Protein AF-A0A0L6J033-F1 (afdb_monomer_lite)

pLDDT: mean 84.68, std 16.11, range [38.47, 97.69]

Sequence (129 aa):
MTHVRIPDFSQPVPVRFAPAAPSSLGAVFARHVAARSAARISSTPARMIDAETAFQAVIDRASQVAAARAPTTLADLGSLAVAVALMNECCLDEEADDVHAGLAALIRGILAVTGVDLPAGFEGLSDRG

Foldseek 3Di:
DDDDDDDDPPDDDPPPDDPDDLDDLLRLVVQLLVLVVVCVVPVDPVSVVSNVVSLVSNLVNLVVLCPPPDDPDLVSLLSNLLSLQSNCFVNQACPHDPVSVVNLVVSVVSCVVSVDDHHPSGHDSDVHD

Structure (mmCIF, N/CA/C/O backbone):
data_AF-A0A0L6J033-F1
#
_entry.id   AF-A0A0L6J033-F1
#
loop_
_atom_site.group_PDB
_atom_site.id
_atom_site.type_symbol
_atom_site.label_atom_id
_atom_site.label_alt_id
_atom_site.label_comp_id
_atom_site.label_asym_id
_atom_site.label_entity_id
_atom_site.label_seq_id
_atom_site.pdbx_PDB_ins_code
_atom_site.Cartn_x
_atom_site.Cartn_y
_atom_site.Cartn_z
_atom_site.occupancy
_atom_site.B_iso_or_equiv
_atom_site.auth_seq_id
_atom_site.auth_comp_id
_atom_site.auth_asym_id
_atom_site.auth_atom_id
_atom_site.pdbx_PDB_model_num
ATOM 1 N N . MET A 1 1 ? -47.652 24.732 -46.689 1.00 43.78 1 MET A N 1
ATOM 2 C CA . MET A 1 1 ? -46.795 23.579 -47.041 1.00 43.78 1 MET A CA 1
ATOM 3 C C . MET A 1 1 ? -45.512 23.707 -46.243 1.00 43.78 1 MET A C 1
ATOM 5 O O . MET A 1 1 ? -44.747 24.626 -46.497 1.00 43.78 1 MET A O 1
ATOM 9 N N . THR A 1 2 ? -45.333 22.873 -45.222 1.00 52.44 2 THR A N 1
ATOM 10 C CA . THR A 1 2 ? -44.221 22.980 -44.266 1.00 52.44 2 THR A CA 1
ATOM 11 C C . THR A 1 2 ? -43.263 21.827 -44.539 1.00 52.44 2 THR A C 1
ATOM 13 O O . THR A 1 2 ? -43.623 20.671 -44.333 1.00 52.44 2 THR A O 1
ATOM 16 N N . HIS A 1 3 ? -42.078 22.119 -45.074 1.00 54.28 3 HIS A N 1
ATOM 17 C CA . HIS A 1 3 ? -41.074 21.097 -45.370 1.00 54.28 3 HIS A CA 1
ATOM 18 C C . HIS A 1 3 ? -40.343 20.685 -44.085 1.00 54.28 3 HIS A C 1
ATOM 20 O O . HIS A 1 3 ? -39.737 21.518 -43.413 1.00 54.28 3 HIS A O 1
ATOM 26 N N . VAL A 1 4 ? -40.400 19.394 -43.753 1.00 61.44 4 VAL A N 1
ATOM 27 C CA . VAL A 1 4 ? -39.640 18.777 -42.657 1.00 61.44 4 VAL A CA 1
ATOM 28 C C . VAL A 1 4 ? -38.185 18.617 -43.109 1.00 61.44 4 VAL A C 1
ATOM 30 O O . VAL A 1 4 ? -37.922 17.967 -44.119 1.00 61.44 4 VAL A O 1
ATOM 33 N N . ARG A 1 5 ? -37.233 19.220 -42.385 1.00 65.94 5 ARG A N 1
ATOM 34 C CA . ARG A 1 5 ? -35.795 18.990 -42.608 1.00 65.94 5 ARG A CA 1
ATOM 35 C C . ARG A 1 5 ? -35.402 17.641 -42.011 1.00 65.94 5 ARG A C 1
ATOM 37 O O . ARG A 1 5 ? -35.561 17.433 -40.812 1.00 65.94 5 ARG A O 1
ATOM 44 N N . ILE A 1 6 ? -34.874 16.754 -42.848 1.00 65.88 6 ILE A N 1
ATOM 45 C CA . ILE A 1 6 ? -34.261 15.494 -42.421 1.00 65.88 6 ILE A CA 1
ATOM 46 C C . ILE A 1 6 ? -32.862 15.827 -41.873 1.00 65.88 6 ILE A C 1
ATOM 48 O O . ILE A 1 6 ? -32.113 16.520 -42.565 1.00 65.88 6 ILE A O 1
ATOM 52 N N . PRO A 1 7 ? -32.509 15.409 -40.646 1.00 63.97 7 PRO A N 1
ATOM 53 C CA . PRO A 1 7 ? -31.178 15.646 -40.102 1.00 63.97 7 PRO A CA 1
ATOM 54 C C . PRO A 1 7 ? -30.117 14.866 -40.888 1.00 63.97 7 PRO A C 1
ATOM 56 O O . PRO A 1 7 ? -30.314 13.708 -41.252 1.00 63.97 7 PRO A O 1
ATOM 59 N N . ASP A 1 8 ? -28.998 15.533 -41.159 1.00 69.62 8 ASP A N 1
ATOM 60 C CA . ASP A 1 8 ? -27.844 14.973 -41.855 1.00 69.62 8 ASP A CA 1
ATOM 61 C C . ASP A 1 8 ? -27.004 14.132 -40.880 1.00 69.62 8 ASP A C 1
ATOM 63 O O . ASP A 1 8 ? -26.391 14.659 -39.951 1.00 69.62 8 ASP A O 1
ATOM 67 N N . PHE A 1 9 ? -27.003 12.814 -41.084 1.00 67.31 9 PHE A N 1
ATOM 68 C CA . PHE A 1 9 ? -26.253 11.840 -40.282 1.00 67.31 9 PHE A CA 1
ATOM 69 C C . PHE A 1 9 ? -24.827 11.596 -40.805 1.00 67.31 9 PHE A C 1
ATOM 71 O O . PHE A 1 9 ? -24.140 10.700 -40.320 1.00 67.31 9 PHE A O 1
ATOM 78 N N . SER A 1 10 ? -24.363 12.380 -41.784 1.00 74.00 10 SER A N 1
ATOM 79 C CA . SER A 1 10 ? -23.032 12.223 -42.392 1.00 74.00 10 SER A CA 1
ATOM 80 C C . SER A 1 10 ? -21.903 12.830 -41.547 1.00 74.00 10 SER A C 1
ATOM 82 O O . SER A 1 10 ? -20.728 12.654 -41.864 1.00 74.00 10 SER A O 1
ATOM 84 N N . GLN A 1 11 ? -22.237 13.558 -40.478 1.00 66.69 11 GLN A N 1
ATOM 85 C CA . GLN A 1 11 ? -21.260 14.153 -39.568 1.00 66.69 11 GLN A CA 1
ATOM 86 C C . GLN A 1 11 ? -20.839 13.116 -38.509 1.00 66.69 11 GLN A C 1
ATOM 88 O O . GLN A 1 11 ? -21.701 12.609 -37.786 1.00 66.69 11 GLN A O 1
ATOM 93 N N . PRO A 1 12 ? -19.540 12.794 -38.367 1.00 59.31 12 PRO A N 1
ATOM 94 C CA . PRO A 1 12 ? -19.083 11.907 -37.306 1.00 59.31 12 PRO A CA 1
ATOM 95 C C . PRO A 1 12 ? -19.365 12.543 -35.940 1.00 59.31 12 PRO A C 1
ATOM 97 O O . PRO A 1 12 ? -18.895 13.639 -35.633 1.00 59.31 12 PRO A O 1
ATOM 100 N N . VAL A 1 13 ? -20.142 11.847 -35.109 1.00 62.66 13 VAL A N 1
ATOM 101 C CA . VAL A 1 13 ? -20.380 12.249 -33.719 1.00 62.66 13 VAL A CA 1
ATOM 102 C C . VAL A 1 13 ? -19.045 12.148 -32.973 1.00 62.66 13 VAL A C 1
ATOM 104 O O . VAL A 1 13 ? -18.426 11.081 -33.009 1.00 62.66 13 VAL A O 1
ATOM 107 N N . PRO A 1 14 ? -18.566 13.207 -32.296 1.00 53.16 14 PRO A N 1
ATOM 108 C CA . PRO A 1 14 ? -17.337 13.120 -31.524 1.00 53.16 14 PRO A CA 1
ATOM 109 C C . PRO A 1 14 ? -17.529 12.097 -30.403 1.00 53.16 14 PRO A C 1
ATOM 111 O O . PRO A 1 14 ? -18.279 12.325 -29.451 1.00 53.16 14 PRO A O 1
ATOM 114 N N . VAL A 1 15 ? -16.848 10.957 -30.521 1.00 59.97 15 VAL A N 1
ATOM 115 C CA . VAL A 1 15 ? -16.770 9.955 -29.460 1.00 59.97 15 VAL A CA 1
ATOM 116 C C . VAL A 1 15 ? -15.975 10.585 -28.322 1.00 59.97 15 VAL A C 1
ATOM 118 O O . VAL A 1 15 ? -14.748 10.660 -28.360 1.00 59.97 15 VAL A O 1
ATOM 121 N N . ARG A 1 16 ? -16.677 11.095 -27.307 1.00 52.78 16 ARG A N 1
ATOM 122 C CA . ARG A 1 16 ? -16.044 11.436 -26.035 1.00 52.78 16 ARG A CA 1
ATOM 123 C C . ARG A 1 16 ? -15.648 10.123 -25.376 1.00 52.78 16 ARG A C 1
ATOM 125 O O . ARG A 1 16 ? -16.495 9.438 -24.811 1.00 52.78 16 ARG A O 1
ATOM 132 N N . PHE A 1 17 ? -14.370 9.769 -25.468 1.00 50.22 17 PHE A N 1
ATOM 133 C CA . PHE A 1 17 ? -13.806 8.737 -24.612 1.00 50.22 17 PHE A CA 1
ATOM 134 C C . PHE A 1 17 ? -14.019 9.185 -23.166 1.00 50.22 17 PHE A C 1
ATOM 136 O O . PHE A 1 17 ? -13.503 10.223 -22.749 1.00 50.22 17 PHE A O 1
ATOM 143 N N . ALA A 1 18 ? -14.839 8.446 -22.421 1.00 39.88 18 ALA A N 1
ATOM 144 C CA . ALA A 1 18 ? -14.874 8.602 -20.978 1.00 39.88 18 ALA A CA 1
ATOM 145 C C . ALA A 1 18 ? -13.441 8.376 -20.458 1.00 39.88 18 ALA A C 1
ATOM 147 O O . ALA A 1 18 ? -12.780 7.453 -20.948 1.00 39.88 18 ALA A O 1
ATOM 148 N N . PRO A 1 19 ? -12.932 9.193 -19.515 1.00 47.16 19 PRO A N 1
ATOM 149 C CA . PRO A 1 19 ? -11.675 8.865 -18.859 1.00 47.16 19 PRO A CA 1
ATOM 150 C C . PRO A 1 19 ? -11.810 7.446 -18.306 1.00 47.16 19 PRO A C 1
ATOM 152 O O . PRO A 1 19 ? -12.836 7.117 -17.702 1.00 47.16 19 PRO A O 1
ATOM 155 N N . ALA A 1 20 ? -10.822 6.589 -18.581 1.00 53.38 20 ALA A N 1
ATOM 156 C CA . ALA A 1 20 ? -10.806 5.240 -18.034 1.00 53.38 20 ALA A CA 1
ATOM 157 C C . ALA A 1 20 ? -11.058 5.335 -16.523 1.00 53.38 20 ALA A C 1
ATOM 159 O O . ALA A 1 20 ? -10.481 6.202 -15.861 1.00 53.38 20 ALA A O 1
ATOM 160 N N . ALA A 1 21 ? -11.968 4.508 -15.997 1.00 53.69 21 ALA A N 1
ATOM 161 C CA . ALA A 1 21 ? -12.262 4.505 -14.569 1.00 53.69 21 ALA A CA 1
ATOM 162 C C . ALA A 1 21 ? -10.935 4.416 -13.795 1.00 53.69 21 ALA A C 1
ATOM 164 O O . ALA A 1 21 ? -10.088 3.601 -14.179 1.00 53.69 21 ALA A O 1
ATOM 165 N N . PRO A 1 22 ? -10.717 5.250 -12.759 1.00 60.91 22 PRO A N 1
ATOM 166 C CA . PRO A 1 22 ? -9.466 5.215 -12.020 1.00 60.91 22 PRO A CA 1
ATOM 167 C C . PRO A 1 22 ? -9.275 3.796 -11.492 1.00 60.91 22 PRO A C 1
ATOM 169 O O . PRO A 1 22 ? -10.153 3.255 -10.813 1.00 60.91 22 PRO A O 1
ATOM 172 N N . SER A 1 23 ? -8.151 3.178 -11.849 1.00 76.19 23 SER A N 1
ATOM 173 C CA . SER A 1 23 ? -7.813 1.831 -11.410 1.00 76.19 23 SER A CA 1
ATOM 174 C C . SER A 1 23 ? -7.890 1.757 -9.881 1.00 76.19 23 SER A C 1
ATOM 176 O O . SER A 1 23 ? -7.515 2.687 -9.153 1.00 76.19 23 SER A O 1
ATOM 178 N N . SER A 1 24 ? -8.455 0.661 -9.371 1.00 90.06 24 SER A N 1
ATOM 179 C CA . SER A 1 24 ? -8.504 0.430 -7.928 1.00 90.06 24 SER A CA 1
ATOM 180 C C . SER A 1 24 ? -7.083 0.367 -7.36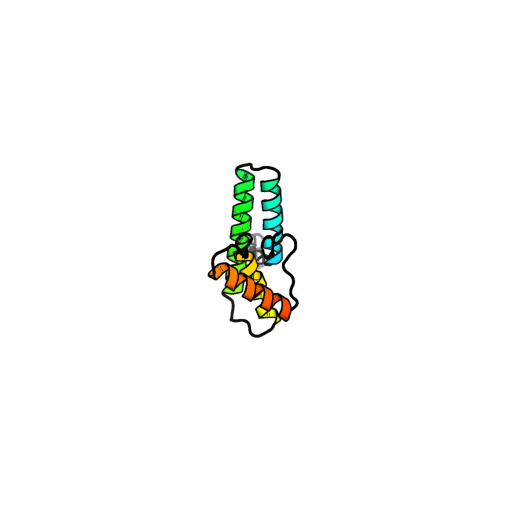8 1.00 90.06 24 SER A C 1
ATOM 182 O O . SER A 1 24 ? -6.153 -0.034 -8.070 1.00 90.06 24 SER A O 1
ATOM 184 N N . LEU A 1 25 ? -6.907 0.740 -6.098 1.00 92.62 25 LEU A N 1
ATOM 185 C CA . LEU A 1 25 ? -5.592 0.709 -5.452 1.00 92.62 25 LEU A CA 1
ATOM 186 C C . LEU A 1 25 ? -4.943 -0.683 -5.554 1.00 92.62 25 LEU A C 1
ATOM 188 O O . LEU A 1 25 ? -3.777 -0.789 -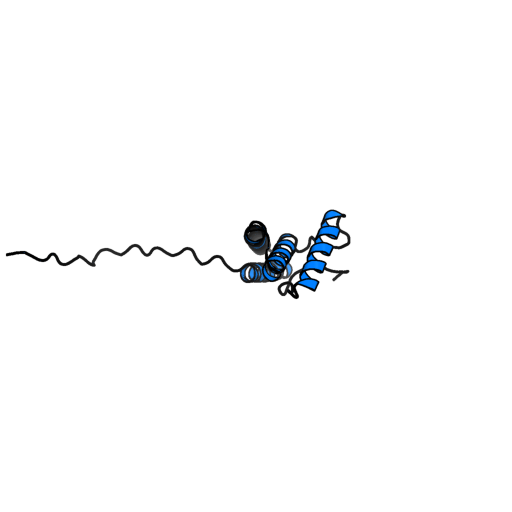5.916 1.00 92.62 25 LEU A O 1
ATOM 192 N N . GLY A 1 26 ? -5.723 -1.752 -5.359 1.00 93.56 26 GLY A N 1
ATOM 193 C CA . GLY A 1 26 ? -5.242 -3.126 -5.532 1.00 93.56 26 GLY A CA 1
ATOM 194 C C . GLY A 1 26 ? -4.798 -3.459 -6.963 1.00 93.56 26 GLY A C 1
ATOM 195 O O . GLY A 1 26 ? -3.802 -4.153 -7.143 1.00 93.56 26 GLY A O 1
ATOM 196 N N . ALA A 1 27 ? -5.477 -2.939 -7.993 1.00 93.94 27 ALA A N 1
ATOM 197 C CA . ALA A 1 27 ? -5.075 -3.159 -9.386 1.00 93.94 27 ALA A CA 1
ATOM 198 C C . ALA A 1 27 ? -3.773 -2.422 -9.735 1.00 93.94 27 ALA A C 1
ATOM 200 O O . ALA A 1 27 ? -2.920 -2.968 -10.435 1.00 93.94 27 ALA A O 1
ATOM 201 N N . VAL A 1 28 ? -3.605 -1.197 -9.225 1.00 96.00 28 VAL A N 1
ATOM 202 C CA . VAL A 1 28 ? -2.356 -0.436 -9.377 1.00 96.00 28 VAL A CA 1
ATOM 203 C C . VAL A 1 28 ? -1.211 -1.148 -8.657 1.00 96.00 28 VAL A C 1
ATOM 205 O O . VAL A 1 28 ? -0.137 -1.322 -9.229 1.00 96.00 28 VAL A O 1
ATOM 208 N N . PHE A 1 29 ? -1.465 -1.653 -7.450 1.00 96.38 29 PHE A N 1
ATOM 209 C CA . PHE A 1 29 ? -0.472 -2.388 -6.677 1.00 96.38 29 PHE A CA 1
ATOM 210 C C . PHE A 1 29 ? -0.040 -3.701 -7.345 1.00 96.38 29 PHE A C 1
ATOM 212 O O . PHE A 1 29 ? 1.149 -3.981 -7.460 1.00 96.38 29 PHE A O 1
ATOM 219 N N . ALA A 1 30 ? -0.979 -4.473 -7.895 1.00 96.38 30 ALA A N 1
ATOM 220 C CA . ALA A 1 30 ? -0.646 -5.687 -8.639 1.00 96.38 30 ALA A CA 1
ATOM 221 C C . ALA A 1 30 ? 0.264 -5.403 -9.854 1.00 96.38 30 ALA A C 1
ATOM 223 O O . ALA A 1 30 ? 1.174 -6.183 -10.149 1.00 96.38 30 ALA A O 1
ATOM 224 N N . ARG A 1 31 ? 0.063 -4.267 -10.543 1.00 97.00 31 ARG A N 1
ATOM 225 C CA . ARG A 1 31 ? 0.958 -3.820 -11.623 1.00 97.00 31 ARG A CA 1
ATOM 226 C C . ARG A 1 31 ? 2.350 -3.476 -11.093 1.00 97.00 31 ARG A C 1
ATOM 228 O O . ARG A 1 31 ? 3.326 -3.863 -11.733 1.00 97.00 31 ARG A O 1
ATOM 235 N N . HIS A 1 32 ? 2.438 -2.798 -9.948 1.00 96.88 32 HIS A N 1
ATOM 236 C CA . HIS A 1 32 ? 3.712 -2.525 -9.282 1.00 96.88 32 HIS A CA 1
ATOM 237 C C . HIS A 1 32 ? 4.472 -3.817 -8.955 1.00 96.88 32 HIS A C 1
ATOM 239 O O . HIS A 1 32 ? 5.615 -3.963 -9.384 1.00 96.88 32 HIS A O 1
ATOM 245 N N . VAL A 1 33 ? 3.830 -4.795 -8.305 1.00 96.88 33 VAL A N 1
ATOM 246 C CA . VAL A 1 33 ? 4.458 -6.084 -7.956 1.00 96.88 33 VAL A CA 1
ATOM 247 C C . VAL A 1 33 ? 5.001 -6.795 -9.202 1.00 96.88 33 VAL A C 1
ATOM 249 O O . VAL A 1 33 ? 6.135 -7.283 -9.203 1.00 96.88 33 VAL A O 1
ATOM 252 N N . ALA A 1 34 ? 4.232 -6.811 -10.296 1.00 97.19 34 ALA A N 1
ATOM 253 C CA . ALA A 1 34 ? 4.670 -7.404 -11.558 1.00 97.19 34 ALA A CA 1
ATOM 254 C C . ALA A 1 34 ? 5.891 -6.678 -12.159 1.00 97.19 34 ALA A C 1
ATOM 256 O O . ALA A 1 34 ? 6.853 -7.331 -12.573 1.00 97.19 34 ALA A O 1
ATOM 257 N N . ALA A 1 35 ? 5.879 -5.342 -12.182 1.00 96.62 35 ALA A N 1
ATOM 258 C CA . ALA A 1 35 ? 6.979 -4.535 -12.710 1.00 96.62 35 ALA A CA 1
ATOM 259 C C . ALA A 1 35 ? 8.252 -4.672 -11.853 1.00 96.62 35 ALA A C 1
ATOM 261 O O . ALA A 1 35 ? 9.339 -4.910 -12.387 1.00 96.62 35 ALA A O 1
ATOM 262 N N . ARG A 1 36 ? 8.115 -4.634 -10.520 1.00 96.19 36 ARG A N 1
ATOM 263 C CA . ARG A 1 36 ? 9.208 -4.866 -9.563 1.00 96.19 36 ARG A CA 1
ATOM 264 C C . ARG A 1 36 ? 9.834 -6.244 -9.753 1.00 96.19 36 ARG A C 1
ATOM 266 O O . ARG A 1 36 ? 11.055 -6.361 -9.850 1.00 96.19 36 ARG A O 1
ATOM 273 N N . SER A 1 37 ? 9.010 -7.289 -9.853 1.00 96.25 37 SER A N 1
ATOM 274 C CA . SER A 1 37 ? 9.481 -8.655 -10.107 1.00 96.25 37 SER A CA 1
ATOM 275 C C . SER A 1 37 ? 10.264 -8.747 -11.423 1.00 96.25 37 SER A C 1
ATOM 277 O O . SER A 1 37 ? 11.377 -9.278 -11.453 1.00 96.25 37 SER A O 1
ATOM 279 N N . ALA A 1 38 ? 9.751 -8.146 -12.502 1.00 95.44 38 ALA A N 1
ATOM 280 C CA . ALA A 1 38 ? 10.428 -8.129 -13.796 1.00 95.44 38 ALA A CA 1
ATOM 281 C C . ALA A 1 38 ? 11.790 -7.412 -13.755 1.00 95.44 38 ALA A C 1
ATOM 283 O O . ALA A 1 38 ? 12.739 -7.881 -14.397 1.00 95.44 38 ALA A O 1
ATOM 284 N N . ALA A 1 39 ? 11.889 -6.309 -13.005 1.00 96.12 39 ALA A N 1
ATOM 285 C CA . ALA A 1 39 ? 13.131 -5.570 -12.787 1.00 96.12 39 ALA A CA 1
ATOM 286 C C . ALA A 1 39 ? 14.148 -6.366 -11.953 1.00 96.12 39 ALA A C 1
ATOM 288 O O . ALA A 1 39 ? 15.333 -6.340 -12.268 1.00 96.12 39 ALA A O 1
ATOM 289 N N . ARG A 1 40 ? 13.704 -7.140 -10.953 1.00 94.38 40 ARG A N 1
ATOM 290 C CA . ARG A 1 40 ? 14.586 -8.025 -10.166 1.00 94.38 40 ARG A CA 1
ATOM 291 C C . ARG A 1 40 ? 15.135 -9.197 -10.970 1.00 94.38 40 ARG A C 1
ATOM 293 O O . ARG A 1 40 ? 16.288 -9.570 -10.795 1.00 94.38 40 ARG A O 1
ATOM 300 N N . ILE A 1 41 ? 14.321 -9.767 -11.860 1.00 96.31 41 ILE A N 1
ATOM 301 C CA . ILE A 1 41 ? 14.759 -10.840 -12.766 1.00 96.31 41 ILE A CA 1
ATOM 302 C C . ILE A 1 41 ? 15.798 -10.313 -13.767 1.00 96.31 41 ILE A C 1
ATOM 304 O O . ILE A 1 41 ? 16.722 -11.033 -14.141 1.00 96.31 41 ILE A O 1
ATOM 308 N N . SER A 1 42 ? 15.644 -9.072 -14.239 1.00 94.50 42 SER A N 1
ATOM 309 C CA . SER A 1 42 ? 16.597 -8.447 -15.157 1.00 94.50 42 SER A CA 1
ATOM 310 C C . SER A 1 42 ? 16.605 -6.932 -14.993 1.00 94.50 42 SER A C 1
ATOM 312 O O . SER A 1 42 ? 15.662 -6.245 -15.395 1.00 94.50 42 SER A O 1
ATOM 314 N N . SER A 1 43 ? 17.709 -6.418 -14.458 1.00 93.50 43 SER A N 1
ATOM 315 C CA . SER A 1 43 ? 17.912 -5.000 -14.148 1.00 93.50 43 SER A CA 1
ATOM 316 C C . SER A 1 43 ? 18.276 -4.174 -15.385 1.00 93.50 43 SER A C 1
ATOM 318 O O . SER A 1 43 ? 19.318 -3.523 -15.435 1.00 93.50 43 SER A O 1
ATOM 320 N N . THR A 1 44 ? 17.447 -4.217 -16.429 1.00 97.19 44 THR A N 1
ATOM 321 C CA . THR A 1 44 ? 17.614 -3.311 -17.572 1.00 97.19 44 THR A CA 1
ATOM 322 C C . THR A 1 44 ? 17.061 -1.924 -17.232 1.00 97.19 44 THR A C 1
ATOM 324 O O . THR A 1 44 ? 16.063 -1.837 -16.509 1.00 97.19 44 THR A O 1
ATOM 327 N N . PRO A 1 45 ? 17.619 -0.832 -17.792 1.00 97.31 45 PRO A N 1
ATOM 328 C CA . PRO A 1 45 ? 17.112 0.517 -17.533 1.00 97.31 45 PRO A CA 1
ATOM 329 C C . PRO A 1 45 ? 15.608 0.661 -17.800 1.00 97.31 45 PRO A C 1
ATOM 331 O O . PRO A 1 45 ? 14.890 1.240 -16.995 1.00 97.31 45 PRO A O 1
ATOM 334 N N . ALA A 1 46 ? 15.105 0.061 -18.885 1.00 96.81 46 ALA A N 1
ATOM 335 C CA . ALA A 1 46 ? 13.684 0.104 -19.228 1.00 96.81 46 ALA A CA 1
ATOM 336 C C . ALA A 1 46 ? 12.788 -0.553 -18.162 1.00 96.81 46 ALA A C 1
ATOM 338 O O . ALA A 1 46 ? 11.713 -0.041 -17.868 1.00 96.81 46 ALA A O 1
ATOM 339 N N . ARG A 1 47 ? 13.227 -1.668 -17.563 1.00 95.38 47 ARG A N 1
ATOM 340 C CA . ARG A 1 47 ? 12.461 -2.364 -16.517 1.00 95.38 47 ARG A CA 1
ATOM 341 C C . ARG A 1 47 ? 12.529 -1.649 -15.177 1.00 95.38 47 ARG A C 1
ATOM 343 O O . ARG A 1 47 ? 11.532 -1.616 -14.469 1.00 95.38 47 ARG A O 1
ATOM 350 N N . MET A 1 48 ? 13.675 -1.056 -14.849 1.00 96.94 48 MET A N 1
ATOM 351 C CA . MET A 1 48 ? 13.801 -0.219 -13.656 1.00 96.94 48 MET A CA 1
ATOM 352 C C . MET A 1 48 ? 12.885 1.008 -13.749 1.00 96.94 48 MET A C 1
ATOM 354 O O . MET A 1 48 ? 12.181 1.309 -12.793 1.00 96.94 48 MET A O 1
ATOM 358 N N . ILE A 1 49 ? 12.821 1.655 -14.920 1.00 97.69 49 ILE A N 1
ATOM 359 C CA . ILE A 1 49 ? 11.906 2.780 -15.169 1.00 97.69 49 ILE A CA 1
ATOM 360 C C . ILE A 1 49 ? 10.435 2.347 -15.064 1.00 97.69 49 ILE A C 1
ATOM 362 O O . ILE A 1 49 ? 9.642 3.067 -14.462 1.00 97.69 49 ILE A O 1
ATOM 366 N N . ASP A 1 50 ? 10.050 1.190 -15.618 1.00 96.12 50 ASP A N 1
ATOM 367 C CA . ASP A 1 50 ? 8.673 0.672 -15.494 1.00 96.12 50 ASP A CA 1
ATOM 368 C C . ASP A 1 50 ? 8.317 0.351 -14.032 1.00 96.12 50 ASP A C 1
ATOM 370 O O . ASP A 1 50 ? 7.225 0.694 -13.589 1.00 96.12 50 ASP A O 1
ATOM 374 N N . ALA A 1 51 ? 9.241 -0.234 -13.259 1.00 95.88 51 ALA A N 1
ATOM 375 C CA . ALA A 1 51 ? 9.037 -0.503 -11.834 1.00 95.88 51 ALA A CA 1
ATOM 376 C C . ALA A 1 51 ? 8.850 0.785 -11.016 1.00 95.88 51 ALA A C 1
ATOM 378 O O . ALA A 1 51 ? 7.906 0.864 -10.229 1.00 95.88 51 ALA A O 1
ATOM 379 N N . GLU A 1 52 ? 9.689 1.797 -11.252 1.00 96.44 52 GLU A N 1
ATOM 380 C CA . GLU A 1 52 ? 9.582 3.112 -10.611 1.00 96.44 52 GLU A CA 1
ATOM 381 C C . GLU A 1 52 ? 8.264 3.804 -10.981 1.00 96.44 52 GLU A C 1
ATOM 383 O O . GLU A 1 52 ? 7.513 4.246 -10.118 1.00 96.44 52 GLU A O 1
ATOM 388 N N . THR A 1 53 ? 7.920 3.819 -12.272 1.00 97.38 53 THR A N 1
ATOM 389 C CA . THR A 1 53 ? 6.665 4.411 -12.765 1.00 97.38 53 THR A CA 1
ATOM 390 C C . THR A 1 53 ? 5.450 3.717 -12.152 1.00 97.38 53 THR A C 1
ATOM 392 O O . THR A 1 53 ? 4.481 4.367 -11.756 1.00 97.38 53 THR A O 1
ATOM 395 N N . ALA A 1 54 ? 5.491 2.387 -12.057 1.00 96.38 54 ALA A N 1
ATOM 396 C CA . ALA A 1 54 ? 4.421 1.617 -11.446 1.00 96.38 54 ALA A CA 1
ATOM 397 C C . ALA A 1 54 ? 4.319 1.879 -9.936 1.00 96.38 54 ALA A C 1
ATOM 399 O O . ALA A 1 54 ? 3.204 1.939 -9.420 1.00 96.38 54 ALA A O 1
ATOM 400 N N . PHE A 1 55 ? 5.443 2.069 -9.235 1.00 96.56 55 PHE A N 1
ATOM 401 C CA . PHE A 1 55 ? 5.432 2.438 -7.818 1.00 96.56 55 PHE A CA 1
ATOM 402 C C . PHE A 1 55 ? 4.892 3.854 -7.595 1.00 96.56 55 PHE A C 1
ATOM 404 O O . PHE A 1 55 ? 4.019 4.049 -6.753 1.00 96.56 55 PHE A O 1
ATOM 411 N N . GLN A 1 56 ? 5.296 4.826 -8.415 1.00 97.31 56 GLN A N 1
ATOM 412 C CA . GLN A 1 56 ? 4.760 6.185 -8.341 1.00 97.31 56 GLN A CA 1
ATOM 413 C C . GLN A 1 56 ? 3.234 6.205 -8.517 1.00 97.31 56 GLN A C 1
ATOM 415 O O . GLN A 1 56 ? 2.533 6.909 -7.794 1.00 97.31 56 GLN A O 1
ATOM 420 N N . ALA A 1 57 ? 2.687 5.366 -9.403 1.00 96.19 57 ALA A N 1
ATOM 421 C CA . ALA A 1 57 ? 1.239 5.231 -9.548 1.00 96.19 57 ALA A CA 1
ATOM 422 C C . ALA A 1 57 ? 0.557 4.688 -8.273 1.00 96.19 57 ALA A C 1
ATOM 424 O O . ALA A 1 57 ? -0.569 5.095 -7.965 1.00 96.19 57 ALA A O 1
ATOM 425 N N . VAL A 1 58 ? 1.215 3.788 -7.525 1.00 96.69 58 VAL A N 1
ATOM 426 C CA . VAL A 1 58 ? 0.738 3.330 -6.207 1.00 96.69 58 VAL A CA 1
ATOM 427 C C . VAL A 1 58 ? 0.709 4.501 -5.234 1.00 96.69 58 VAL A C 1
ATOM 429 O O . VAL A 1 58 ? -0.333 4.724 -4.619 1.00 96.69 58 VAL A O 1
ATOM 432 N N . ILE A 1 59 ? 1.797 5.273 -5.141 1.00 96.31 59 ILE A N 1
ATOM 433 C CA . ILE A 1 59 ? 1.894 6.447 -4.261 1.00 96.31 59 ILE A CA 1
ATOM 434 C C . ILE A 1 59 ? 0.783 7.448 -4.576 1.00 96.31 59 ILE A C 1
ATOM 436 O O . ILE A 1 59 ? 0.053 7.858 -3.673 1.00 96.31 59 ILE A O 1
ATOM 440 N N . ASP A 1 60 ? 0.594 7.795 -5.849 1.00 95.88 60 ASP A N 1
ATOM 441 C CA . ASP A 1 60 ? -0.427 8.749 -6.282 1.00 95.88 60 ASP A CA 1
ATOM 442 C C . ASP A 1 60 ? -1.831 8.262 -5.907 1.00 95.88 60 ASP A C 1
ATOM 444 O O . ASP A 1 60 ? -2.655 9.017 -5.376 1.00 95.88 60 ASP A O 1
ATOM 448 N N . ARG A 1 61 ? -2.123 6.979 -6.158 1.00 95.19 61 ARG A N 1
ATOM 449 C CA . ARG A 1 61 ? -3.447 6.418 -5.882 1.00 95.19 61 ARG A CA 1
ATOM 450 C C . ARG A 1 61 ? -3.709 6.277 -4.389 1.00 95.19 61 ARG A C 1
ATOM 452 O O . ARG A 1 61 ? -4.808 6.594 -3.935 1.00 95.19 61 ARG A O 1
ATOM 459 N N . ALA A 1 62 ? -2.730 5.812 -3.628 1.00 95.12 62 ALA A N 1
ATOM 460 C CA . ALA A 1 62 ? -2.842 5.672 -2.188 1.00 95.12 62 ALA A CA 1
ATOM 461 C C . ALA A 1 62 ? -2.919 7.039 -1.489 1.00 95.12 62 ALA A C 1
ATOM 463 O O . ALA A 1 62 ? -3.722 7.195 -0.573 1.00 95.12 62 ALA A O 1
ATOM 464 N N . SER A 1 63 ? -2.215 8.058 -1.99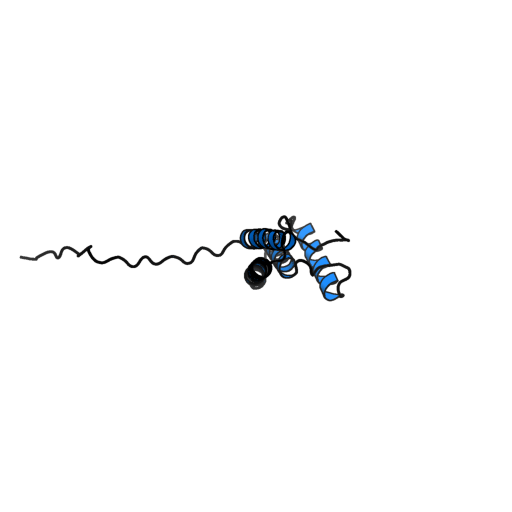2 1.00 94.31 63 SER A N 1
ATOM 465 C CA . SER A 1 63 ? -2.327 9.439 -1.504 1.00 94.31 63 SER A CA 1
ATOM 466 C C . SER A 1 63 ? -3.740 9.987 -1.684 1.00 94.31 63 SER A C 1
ATOM 468 O O . SER A 1 63 ? -4.265 10.641 -0.790 1.00 94.31 63 SER A O 1
ATOM 470 N N . GLN A 1 64 ? -4.407 9.674 -2.801 1.00 93.50 64 GLN A N 1
ATOM 471 C CA . GLN A 1 64 ? -5.814 10.049 -3.004 1.00 93.50 64 GLN A CA 1
ATOM 472 C C . GLN A 1 64 ? -6.752 9.369 -2.000 1.00 93.50 64 GLN A C 1
ATOM 474 O O . GLN A 1 64 ? -7.723 9.984 -1.566 1.00 93.50 64 GLN A O 1
ATOM 479 N N . VAL A 1 65 ? -6.482 8.109 -1.638 1.00 92.12 65 VAL A N 1
ATOM 480 C CA . VAL A 1 65 ? -7.252 7.393 -0.607 1.00 92.12 65 VAL A CA 1
ATOM 481 C C . VAL A 1 65 ? -6.984 7.999 0.772 1.00 92.12 65 VAL A C 1
ATOM 483 O O . VAL A 1 65 ? -7.928 8.242 1.516 1.00 92.12 65 VAL A O 1
ATOM 486 N N . ALA A 1 66 ? -5.727 8.305 1.094 1.00 90.06 66 ALA A N 1
ATOM 487 C CA . ALA A 1 66 ? -5.343 8.897 2.372 1.00 90.06 66 ALA A CA 1
ATOM 488 C C . ALA A 1 66 ? -5.852 10.339 2.549 1.00 90.06 66 ALA A C 1
ATOM 490 O O . ALA A 1 66 ? -6.217 10.734 3.653 1.00 90.06 66 ALA A O 1
ATOM 491 N N . ALA A 1 67 ? -5.920 11.106 1.458 1.00 89.94 67 ALA A N 1
ATOM 492 C CA . ALA A 1 67 ? -6.467 12.461 1.421 1.00 89.94 67 ALA A CA 1
ATOM 493 C C . ALA A 1 67 ? -7.999 12.499 1.283 1.00 89.94 67 ALA A C 1
ATOM 495 O O . ALA A 1 67 ? -8.588 13.582 1.224 1.00 89.94 67 ALA A O 1
ATOM 496 N N . ALA A 1 68 ? -8.658 11.338 1.203 1.00 87.94 68 ALA A N 1
ATOM 497 C CA . ALA A 1 68 ? -10.107 11.275 1.249 1.00 87.94 68 ALA A CA 1
ATOM 498 C C . ALA A 1 68 ? -10.626 11.764 2.613 1.00 87.94 68 ALA A C 1
ATOM 500 O O . ALA A 1 68 ? -9.881 12.113 3.531 1.00 87.94 68 ALA A O 1
ATOM 501 N N . ARG A 1 69 ? -11.951 11.805 2.758 1.00 85.56 69 ARG A N 1
ATOM 502 C CA . ARG A 1 69 ? -12.574 12.145 4.038 1.00 85.56 69 ARG A CA 1
ATOM 503 C C . ARG A 1 69 ? -12.031 11.235 5.149 1.00 85.56 69 ARG A C 1
ATOM 505 O O . ARG A 1 69 ? -11.890 10.034 4.940 1.00 85.56 69 ARG A O 1
ATOM 512 N N . ALA A 1 70 ? -11.807 11.815 6.332 1.00 88.56 70 ALA A N 1
ATOM 513 C CA . ALA A 1 70 ? -11.400 11.074 7.522 1.00 88.56 70 ALA A CA 1
ATOM 514 C C . ALA A 1 70 ? -12.290 9.833 7.746 1.00 88.56 70 ALA A C 1
ATOM 516 O O . ALA A 1 70 ? -13.515 9.939 7.592 1.00 88.56 70 ALA A O 1
ATOM 517 N N . PRO A 1 71 ? -11.699 8.681 8.107 1.00 91.69 71 PRO A N 1
ATOM 518 C CA . PRO A 1 71 ? -12.423 7.423 8.216 1.00 91.69 71 PRO A CA 1
ATOM 519 C C . PRO A 1 71 ? -13.506 7.509 9.291 1.00 91.69 71 PRO A C 1
ATOM 521 O O . PRO A 1 71 ? -13.263 7.973 10.404 1.00 91.69 71 PRO A O 1
ATOM 524 N N . THR A 1 72 ? -14.714 7.057 8.954 1.00 94.38 72 THR A N 1
ATOM 525 C CA . THR A 1 72 ? -15.870 7.059 9.873 1.00 94.38 72 THR A CA 1
ATOM 526 C C . THR A 1 72 ? -16.338 5.657 10.243 1.00 94.38 72 THR A C 1
ATOM 528 O O . THR A 1 72 ? -17.152 5.490 11.149 1.00 94.38 72 THR A O 1
ATOM 531 N N . THR A 1 73 ? -15.811 4.647 9.557 1.00 94.88 73 THR A N 1
ATOM 532 C CA . THR A 1 73 ? -16.108 3.234 9.771 1.00 94.88 73 THR A CA 1
ATOM 533 C C . THR A 1 73 ? -14.814 2.426 9.880 1.00 94.88 73 THR A C 1
ATOM 535 O O . THR A 1 73 ? -13.750 2.877 9.451 1.00 94.88 73 THR A O 1
ATOM 538 N N . LEU A 1 74 ? -14.894 1.202 10.418 1.00 94.69 74 LEU A N 1
ATOM 539 C CA . LEU A 1 74 ? -13.754 0.273 10.428 1.00 94.69 74 LEU A CA 1
ATOM 540 C C . LEU A 1 74 ? -13.275 -0.066 9.009 1.00 94.69 74 LEU A C 1
ATOM 542 O O . LEU A 1 74 ? -12.077 -0.215 8.792 1.00 94.69 74 LEU A O 1
ATOM 546 N N . ALA A 1 75 ? -14.189 -0.136 8.039 1.00 92.81 75 ALA A N 1
ATOM 547 C CA . ALA A 1 75 ? -13.842 -0.377 6.641 1.00 92.81 75 ALA A CA 1
ATOM 548 C C . ALA A 1 75 ? -13.047 0.795 6.036 1.00 92.81 75 ALA A C 1
ATOM 550 O O . ALA A 1 75 ? -12.048 0.573 5.346 1.00 92.81 75 ALA A O 1
ATOM 551 N N . ASP A 1 76 ? -13.443 2.038 6.336 1.00 93.25 76 ASP A N 1
ATOM 552 C CA . ASP A 1 76 ? -12.694 3.230 5.917 1.00 93.25 76 ASP A CA 1
ATOM 553 C C . ASP A 1 76 ? -11.302 3.244 6.559 1.00 93.25 76 ASP A C 1
ATOM 555 O O . ASP A 1 76 ? -10.309 3.549 5.901 1.00 93.25 76 ASP A O 1
ATOM 559 N N . LEU A 1 77 ? -11.224 2.885 7.845 1.00 95.62 77 LEU A N 1
ATOM 560 C CA . LEU A 1 77 ? -9.973 2.857 8.595 1.00 95.62 77 LEU A CA 1
ATOM 561 C C . LEU A 1 77 ? -9.017 1.776 8.065 1.00 95.62 77 LEU A C 1
ATOM 563 O O . LEU A 1 77 ? -7.829 2.044 7.903 1.00 95.62 77 LEU A O 1
ATOM 567 N N . GLY A 1 78 ? -9.532 0.591 7.726 1.00 96.00 78 GLY A N 1
ATOM 568 C CA . GLY A 1 78 ? -8.755 -0.465 7.075 1.00 96.00 78 GLY A CA 1
ATOM 569 C C . GLY A 1 78 ? -8.261 -0.043 5.688 1.00 96.00 78 GLY A C 1
ATOM 570 O O . GLY A 1 78 ? -7.095 -0.243 5.359 1.00 96.00 78 GLY A O 1
ATOM 571 N N . SER A 1 79 ? -9.106 0.634 4.904 1.00 94.56 79 SER A N 1
ATOM 572 C CA . SER A 1 79 ? -8.719 1.178 3.592 1.00 94.56 79 SER A CA 1
ATOM 573 C C . SER A 1 79 ? -7.613 2.231 3.703 1.00 94.56 79 SER A C 1
ATOM 575 O O . SER A 1 79 ? -6.681 2.234 2.898 1.00 94.56 79 SER A O 1
ATOM 577 N N . LEU A 1 80 ? -7.691 3.099 4.717 1.00 95.88 80 LEU A N 1
ATOM 578 C CA . LEU A 1 80 ? -6.648 4.075 5.020 1.00 95.88 80 LEU A CA 1
ATOM 579 C C . LEU A 1 80 ? -5.342 3.382 5.424 1.00 95.88 80 LEU A C 1
ATOM 581 O O . LEU A 1 80 ? -4.294 3.726 4.888 1.00 95.88 80 LEU A O 1
ATOM 585 N N . ALA A 1 81 ? -5.393 2.397 6.324 1.00 95.88 81 ALA A N 1
ATOM 586 C CA . ALA A 1 81 ? -4.205 1.661 6.755 1.00 95.88 81 ALA A CA 1
ATOM 587 C C . ALA A 1 81 ? -3.510 0.953 5.588 1.00 95.88 81 ALA A C 1
ATOM 589 O O . ALA A 1 81 ? -2.293 1.059 5.459 1.00 95.88 81 ALA A O 1
ATOM 590 N N . VAL A 1 82 ? -4.273 0.309 4.698 1.00 96.00 82 VAL A N 1
ATOM 591 C CA . VAL A 1 82 ? -3.726 -0.281 3.469 1.00 96.00 82 VAL A CA 1
ATOM 592 C C . VAL A 1 82 ? -3.079 0.795 2.603 1.00 96.00 82 VAL A C 1
ATOM 594 O O . VAL A 1 82 ? -1.934 0.632 2.202 1.00 96.00 82 VAL A O 1
ATOM 597 N N . ALA A 1 83 ? -3.756 1.915 2.337 1.00 96.12 83 ALA A N 1
ATOM 598 C CA . ALA A 1 83 ? -3.179 2.988 1.529 1.00 96.12 83 ALA A CA 1
ATOM 599 C C . ALA A 1 83 ? -1.852 3.499 2.107 1.00 96.12 83 ALA A C 1
ATOM 601 O O . ALA A 1 83 ? -0.868 3.616 1.380 1.00 96.12 83 ALA A O 1
ATOM 602 N N . VAL A 1 84 ? -1.798 3.743 3.417 1.00 95.31 84 VAL A N 1
ATOM 603 C CA . VAL A 1 84 ? -0.577 4.209 4.081 1.00 95.31 84 VAL A CA 1
ATOM 604 C C . VAL A 1 84 ? 0.525 3.151 4.051 1.00 95.31 84 VAL A C 1
ATOM 606 O O . VAL A 1 84 ? 1.670 3.506 3.784 1.00 95.31 84 VAL A O 1
ATOM 609 N N . ALA A 1 85 ? 0.199 1.869 4.231 1.00 94.94 85 ALA A N 1
ATOM 610 C CA . ALA A 1 85 ? 1.168 0.785 4.085 1.00 94.94 85 ALA A CA 1
ATOM 611 C C . ALA A 1 85 ? 1.777 0.761 2.677 1.00 94.94 85 ALA A C 1
ATOM 613 O O . ALA A 1 85 ? 2.993 0.740 2.535 1.00 94.94 85 ALA A O 1
ATOM 614 N N . LEU A 1 86 ? 0.942 0.837 1.634 1.00 95.38 86 LEU A N 1
ATOM 615 C CA . LEU A 1 86 ? 1.400 0.762 0.245 1.00 95.38 86 LEU A CA 1
ATOM 616 C C . LEU A 1 86 ? 2.257 1.961 -0.183 1.00 95.38 86 LEU A C 1
ATOM 618 O O . LEU A 1 86 ? 3.175 1.787 -0.977 1.00 95.38 86 LEU A O 1
ATOM 622 N N . MET A 1 87 ? 1.993 3.165 0.338 1.00 93.44 87 MET A N 1
ATOM 623 C CA . MET A 1 87 ? 2.842 4.341 0.072 1.00 93.44 87 MET A CA 1
ATOM 624 C C . MET A 1 87 ? 4.247 4.208 0.654 1.00 93.44 87 MET A C 1
ATOM 626 O O . MET A 1 87 ? 5.164 4.871 0.181 1.00 93.44 87 MET A O 1
ATOM 630 N N . ASN A 1 88 ? 4.396 3.388 1.690 1.00 91.88 88 ASN A N 1
ATOM 631 C CA . ASN A 1 88 ? 5.640 3.212 2.427 1.00 91.88 88 ASN A CA 1
ATOM 632 C C . ASN A 1 88 ? 6.167 1.775 2.287 1.00 91.88 88 ASN A C 1
ATOM 634 O O . ASN A 1 88 ? 6.901 1.292 3.149 1.00 91.88 88 ASN A O 1
ATOM 638 N N . GLU A 1 89 ? 5.780 1.073 1.219 1.00 90.88 89 GLU A N 1
ATOM 639 C CA . GLU A 1 89 ? 6.287 -0.267 0.939 1.00 90.88 89 GLU A CA 1
ATOM 640 C C . GLU A 1 89 ? 7.824 -0.263 0.899 1.00 90.88 89 GLU A C 1
ATOM 642 O O . GLU A 1 89 ? 8.436 0.680 0.400 1.00 90.88 89 GLU A O 1
ATOM 647 N N . CYS A 1 90 ? 8.447 -1.320 1.428 1.00 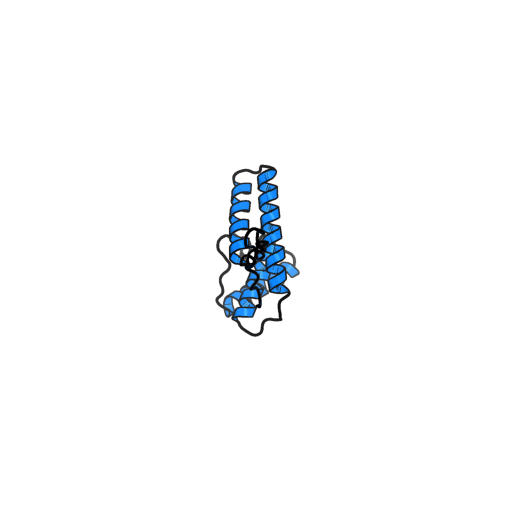85.69 90 CYS A N 1
ATOM 648 C CA . CYS A 1 90 ? 9.896 -1.459 1.619 1.00 85.69 90 CYS A CA 1
ATOM 649 C C . CYS A 1 90 ? 10.544 -0.450 2.592 1.00 85.69 90 CYS A C 1
ATOM 651 O O . CYS A 1 90 ? 11.764 -0.475 2.737 1.00 85.69 90 CYS A O 1
ATOM 653 N N . CYS A 1 91 ? 9.769 0.429 3.237 1.00 83.50 91 CYS A N 1
ATOM 654 C CA . CYS A 1 91 ? 10.283 1.446 4.165 1.00 83.50 91 CYS A CA 1
ATOM 655 C C . CYS A 1 91 ? 9.820 1.240 5.620 1.00 83.50 91 CYS A C 1
ATOM 657 O O . CYS A 1 91 ? 10.396 1.833 6.532 1.00 83.50 91 CYS A O 1
ATOM 659 N N . LEU A 1 92 ? 8.775 0.435 5.846 1.00 75.56 92 LEU A N 1
ATOM 660 C CA . LEU A 1 92 ? 8.165 0.192 7.160 1.00 75.56 92 LEU A CA 1
ATOM 661 C C . LEU A 1 92 ? 8.785 -1.023 7.872 1.00 75.56 92 LEU A C 1
ATOM 663 O O . LEU A 1 92 ? 8.113 -2.032 8.098 1.00 75.56 92 LEU A O 1
ATOM 667 N N . ASP A 1 93 ? 10.056 -0.904 8.251 1.00 70.88 93 ASP A N 1
ATOM 668 C CA . ASP A 1 93 ? 10.791 -1.935 8.996 1.00 70.88 93 ASP A CA 1
ATOM 669 C C . ASP A 1 93 ? 11.001 -1.532 10.466 1.00 70.88 93 ASP A C 1
ATOM 671 O O . ASP A 1 93 ? 11.072 -0.351 10.796 1.00 70.88 93 ASP A O 1
ATOM 675 N N . GLU A 1 94 ? 11.131 -2.502 11.377 1.00 57.94 94 GLU A N 1
ATOM 676 C CA . GLU A 1 94 ? 11.329 -2.221 12.815 1.00 57.94 94 GLU A CA 1
ATOM 677 C C . GLU A 1 94 ? 12.708 -1.648 13.163 1.00 57.94 94 GLU A C 1
ATOM 679 O O . GLU A 1 94 ? 12.897 -1.082 14.235 1.00 57.94 94 GLU A O 1
ATOM 684 N N . GLU A 1 95 ? 13.673 -1.786 12.253 1.00 62.97 95 GLU A N 1
ATOM 685 C CA . GLU A 1 95 ? 15.002 -1.170 12.356 1.00 62.97 95 GLU A CA 1
ATOM 686 C C . GLU A 1 95 ? 15.040 0.253 11.791 1.00 62.97 95 GLU A C 1
ATOM 688 O O . GLU A 1 95 ? 16.093 0.896 11.787 1.00 62.97 95 GLU A O 1
ATOM 693 N N . ALA A 1 96 ? 13.908 0.741 11.284 1.00 63.75 96 ALA A N 1
ATOM 694 C CA . ALA A 1 96 ? 13.781 2.113 10.843 1.00 63.75 96 ALA A CA 1
ATOM 695 C C . ALA A 1 96 ? 13.705 3.073 12.045 1.00 63.75 96 ALA A C 1
ATOM 697 O O . ALA A 1 96 ? 13.631 2.662 13.203 1.00 63.75 96 ALA A O 1
ATOM 698 N N . ASP A 1 97 ? 13.761 4.376 11.771 1.00 80.50 97 ASP A N 1
ATOM 699 C CA . ASP A 1 97 ? 13.638 5.393 12.814 1.00 80.50 97 ASP A CA 1
ATOM 700 C C . ASP A 1 97 ? 12.314 5.288 13.604 1.00 80.50 97 ASP A C 1
ATOM 702 O O . ASP A 1 97 ? 11.350 4.632 13.194 1.00 80.50 97 ASP A O 1
ATOM 706 N N . ASP A 1 98 ? 12.258 5.974 14.750 1.00 84.00 98 ASP A N 1
ATOM 707 C CA . ASP A 1 98 ? 11.104 5.961 15.659 1.00 84.00 98 ASP A CA 1
ATOM 708 C C . ASP A 1 98 ? 9.774 6.316 14.957 1.00 84.00 98 ASP A C 1
ATOM 710 O O . ASP A 1 98 ? 8.702 5.884 15.393 1.00 84.00 98 ASP A O 1
ATOM 714 N N . VAL A 1 99 ? 9.819 7.091 13.864 1.00 85.94 99 VAL A N 1
ATOM 715 C CA . VAL A 1 99 ? 8.629 7.489 13.101 1.00 85.94 99 VAL A CA 1
ATOM 716 C C . VAL A 1 99 ? 8.115 6.318 12.272 1.00 85.94 99 VAL A C 1
ATOM 718 O O . VAL A 1 99 ? 6.924 6.006 12.340 1.00 85.94 99 VAL A O 1
ATOM 721 N N . HIS A 1 100 ? 8.985 5.646 11.520 1.00 85.50 100 HIS A N 1
ATOM 722 C CA . HIS A 1 100 ? 8.611 4.472 10.732 1.00 85.50 100 HIS A CA 1
ATOM 723 C C . HIS A 1 100 ? 8.172 3.301 11.617 1.00 85.50 100 HIS A C 1
ATOM 725 O O . HIS A 1 100 ? 7.158 2.667 11.316 1.00 85.50 100 HIS A O 1
ATOM 731 N N . ALA A 1 101 ? 8.844 3.069 12.748 1.00 84.38 101 ALA A N 1
ATOM 732 C CA . ALA A 1 101 ? 8.443 2.044 13.711 1.00 84.38 101 ALA A CA 1
ATOM 733 C C . ALA A 1 101 ? 7.059 2.340 14.323 1.00 84.38 101 ALA A C 1
ATOM 735 O O . ALA A 1 101 ? 6.187 1.465 14.379 1.00 84.38 101 ALA A O 1
ATOM 736 N N . GLY A 1 102 ? 6.815 3.593 14.728 1.00 88.62 102 GLY A N 1
ATOM 737 C CA . GLY A 1 102 ? 5.512 4.032 15.231 1.00 88.62 102 GLY A CA 1
ATOM 738 C C . GLY A 1 102 ? 4.402 3.908 14.184 1.00 88.62 102 GLY A C 1
ATOM 739 O O . GLY A 1 102 ? 3.300 3.441 14.490 1.00 88.62 102 GLY A O 1
ATOM 740 N N . LEU A 1 103 ? 4.698 4.262 12.932 1.00 91.44 103 LEU A N 1
ATOM 741 C CA . LEU A 1 103 ? 3.769 4.132 11.814 1.00 91.44 103 LEU A CA 1
ATOM 742 C C . LEU A 1 103 ? 3.449 2.662 11.506 1.00 91.44 103 LEU A C 1
ATOM 744 O O . LEU A 1 103 ? 2.279 2.311 11.349 1.00 91.44 103 LEU A O 1
ATOM 748 N N . ALA A 1 104 ? 4.457 1.787 11.498 1.00 90.50 104 ALA A N 1
ATOM 749 C CA . ALA A 1 104 ? 4.284 0.350 11.316 1.00 90.50 104 ALA A CA 1
ATOM 750 C C . ALA A 1 104 ? 3.417 -0.267 12.427 1.00 90.50 104 ALA A C 1
ATOM 752 O O . ALA A 1 104 ? 2.494 -1.035 12.146 1.00 90.50 104 ALA A O 1
ATOM 753 N N . ALA A 1 105 ? 3.656 0.094 13.693 1.00 90.69 105 ALA A N 1
ATOM 754 C CA . ALA A 1 105 ? 2.839 -0.351 14.822 1.00 90.69 105 ALA A CA 1
ATOM 755 C C . ALA A 1 105 ? 1.375 0.110 14.701 1.00 90.69 105 ALA A C 1
ATOM 757 O O . ALA A 1 105 ? 0.459 -0.688 14.914 1.00 90.69 105 ALA A O 1
ATOM 758 N N . LEU A 1 106 ? 1.147 1.368 14.304 1.00 93.12 106 LEU A N 1
ATOM 759 C CA . LEU A 1 106 ? -0.194 1.910 14.080 1.00 93.12 106 LEU A CA 1
ATOM 760 C C . LEU A 1 106 ? -0.933 1.148 12.974 1.00 93.12 106 LEU A C 1
ATOM 762 O O . LEU A 1 106 ? -2.075 0.730 13.172 1.00 93.12 106 LEU A O 1
ATOM 766 N N . ILE A 1 107 ? -0.280 0.936 11.829 1.00 94.00 107 ILE A N 1
ATOM 767 C CA . ILE A 1 107 ? -0.856 0.197 10.701 1.00 94.00 107 ILE A CA 1
ATOM 768 C C . ILE A 1 107 ? -1.200 -1.231 11.131 1.00 94.00 107 ILE A C 1
ATOM 770 O O . ILE A 1 107 ? -2.337 -1.656 10.941 1.00 94.00 107 ILE A O 1
ATOM 774 N N . ARG A 1 108 ? -0.276 -1.953 11.781 1.00 92.31 108 ARG A N 1
ATOM 775 C CA . ARG A 1 108 ? -0.519 -3.324 12.270 1.00 92.31 108 ARG A CA 1
ATOM 776 C C . ARG A 1 108 ? -1.696 -3.397 13.238 1.00 92.31 108 ARG A C 1
ATOM 778 O O . ARG A 1 108 ? -2.559 -4.258 13.079 1.00 92.31 108 ARG A O 1
ATOM 785 N N . GLY A 1 109 ? -1.768 -2.476 14.199 1.00 94.06 109 GLY A N 1
ATOM 786 C CA . GLY A 1 109 ? -2.881 -2.404 15.146 1.00 94.06 109 GLY A CA 1
ATOM 787 C C . GLY A 1 109 ? -4.225 -2.184 14.449 1.00 94.06 109 GLY A C 1
ATOM 788 O O . GLY A 1 109 ? -5.207 -2.855 14.769 1.00 94.06 109 GLY A O 1
ATOM 789 N N . ILE A 1 110 ? -4.270 -1.296 13.453 1.00 96.19 110 ILE A N 1
ATOM 790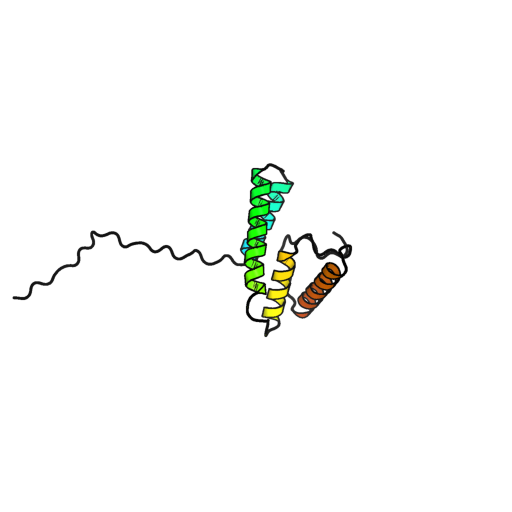 C CA . ILE A 1 110 ? -5.484 -1.046 12.670 1.00 96.19 110 ILE A CA 1
ATOM 791 C C . ILE A 1 110 ? -5.877 -2.276 11.846 1.00 96.19 110 ILE A C 1
ATOM 793 O O . ILE A 1 110 ? -7.044 -2.667 11.867 1.00 96.19 110 ILE A O 1
ATOM 797 N N . LEU A 1 111 ? -4.939 -2.900 11.132 1.00 94.69 111 LEU A N 1
ATOM 798 C CA . LEU A 1 111 ? -5.223 -4.090 10.323 1.00 94.69 111 LEU A CA 1
ATOM 799 C C . LEU A 1 111 ? -5.753 -5.237 11.196 1.00 94.69 111 LEU A C 1
ATOM 801 O O . LEU A 1 111 ? -6.768 -5.839 10.856 1.00 94.69 111 LEU A O 1
ATOM 805 N N . ALA A 1 112 ? -5.166 -5.451 12.379 1.00 94.81 112 ALA A N 1
ATOM 806 C CA . ALA A 1 112 ? -5.622 -6.463 13.332 1.00 94.81 112 ALA A CA 1
ATOM 807 C C . ALA A 1 112 ? -7.063 -6.230 13.826 1.00 94.81 112 ALA A C 1
ATOM 809 O O . ALA A 1 112 ? -7.830 -7.180 13.961 1.00 94.81 112 ALA A O 1
ATOM 810 N N . VAL A 1 113 ? -7.450 -4.975 14.085 1.00 96.38 113 VAL A N 1
ATOM 811 C CA . VAL A 1 113 ? -8.808 -4.635 14.555 1.00 96.38 113 VAL A CA 1
ATOM 812 C C . VAL A 1 113 ? -9.829 -4.641 13.417 1.00 96.38 113 VAL A C 1
ATOM 814 O O . VAL A 1 113 ? -10.986 -5.004 13.619 1.00 96.38 113 VAL A O 1
ATOM 817 N N . THR A 1 114 ? -9.422 -4.218 12.222 1.00 96.44 114 THR A N 1
ATOM 818 C CA . THR A 1 114 ? -10.312 -4.126 11.055 1.00 96.44 114 THR A CA 1
ATOM 819 C C . THR A 1 114 ? -10.474 -5.458 10.325 1.00 96.44 114 THR A C 1
ATOM 821 O O . THR A 1 114 ? -11.459 -5.625 9.608 1.00 96.44 114 THR A O 1
ATOM 824 N N . GLY A 1 115 ? -9.547 -6.404 10.515 1.00 94.00 115 GLY A N 1
ATOM 825 C CA . GLY A 1 115 ? -9.538 -7.703 9.838 1.00 94.00 115 GLY A CA 1
ATOM 826 C C . GLY A 1 115 ? -9.209 -7.613 8.345 1.00 94.00 115 GLY A C 1
ATOM 827 O O . GLY A 1 115 ? -9.574 -8.508 7.588 1.00 94.00 115 GLY A O 1
ATOM 828 N N . VAL A 1 116 ? -8.586 -6.514 7.908 1.00 93.88 116 VAL A N 1
ATOM 829 C CA . VAL A 1 116 ? -8.178 -6.302 6.515 1.00 93.88 116 VAL A CA 1
ATOM 830 C C . VAL A 1 116 ? -6.749 -6.799 6.326 1.00 93.88 116 VAL A C 1
ATOM 832 O O . VAL A 1 116 ? -5.854 -6.407 7.071 1.00 93.88 116 VAL A O 1
ATOM 835 N N . ASP A 1 117 ? -6.534 -7.611 5.294 1.00 92.94 117 ASP A N 1
ATOM 836 C CA . ASP A 1 117 ? -5.206 -8.083 4.906 1.00 92.94 117 ASP A CA 1
ATOM 837 C C . ASP A 1 117 ? -4.520 -7.122 3.928 1.00 92.94 117 ASP A C 1
ATOM 839 O O . ASP A 1 117 ? -5.158 -6.452 3.106 1.00 92.94 117 ASP A O 1
ATOM 843 N N . LEU A 1 118 ? -3.188 -7.098 3.977 1.00 93.00 118 LEU A N 1
ATOM 844 C CA . LEU A 1 118 ? -2.379 -6.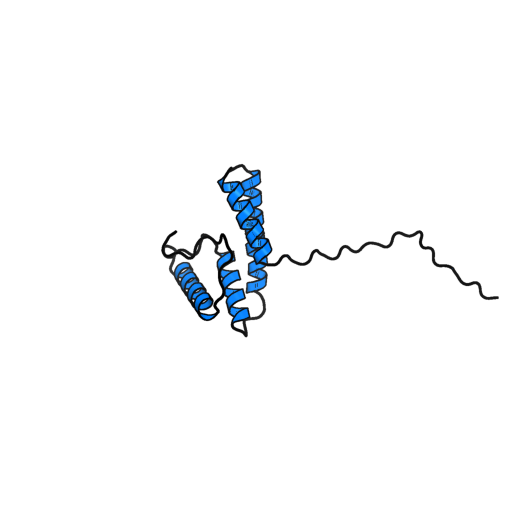440 2.954 1.00 93.00 118 LEU A CA 1
ATOM 845 C C . LEU A 1 118 ? -2.456 -7.219 1.634 1.00 93.00 118 LEU A C 1
ATOM 847 O O . LEU A 1 118 ? -2.558 -8.450 1.640 1.00 93.00 118 LEU A O 1
ATOM 851 N N . PRO A 1 119 ? -2.403 -6.530 0.481 1.00 93.94 119 PRO A N 1
ATOM 852 C CA . PRO A 1 119 ? -2.464 -7.201 -0.807 1.00 93.94 119 PRO A CA 1
ATOM 853 C C . PRO A 1 119 ? -1.248 -8.110 -1.025 1.00 93.94 119 PRO A C 1
ATOM 855 O O . PRO A 1 119 ? -0.137 -7.837 -0.571 1.00 93.94 119 PRO A O 1
ATOM 858 N N . ALA A 1 120 ? -1.459 -9.195 -1.771 1.00 92.69 120 ALA A N 1
ATOM 859 C CA . ALA A 1 120 ? -0.410 -10.159 -2.080 1.00 92.69 120 ALA A CA 1
ATOM 860 C C . ALA A 1 120 ? 0.800 -9.498 -2.763 1.00 92.69 120 ALA A C 1
ATOM 862 O O . ALA A 1 120 ? 0.646 -8.669 -3.661 1.00 92.69 120 ALA A O 1
ATOM 863 N N . GLY A 1 121 ? 2.002 -9.915 -2.361 1.00 91.75 121 GLY A N 1
ATOM 864 C CA . GLY A 1 121 ? 3.256 -9.357 -2.869 1.00 91.75 121 GLY A CA 1
ATOM 865 C C . GLY A 1 121 ? 3.693 -8.062 -2.185 1.00 91.75 121 GLY A C 1
ATOM 866 O O . GLY A 1 121 ? 4.705 -7.506 -2.598 1.00 91.75 121 GLY A O 1
ATOM 867 N N . PHE A 1 122 ? 2.976 -7.597 -1.158 1.00 93.38 122 PHE A N 1
ATOM 868 C CA . PHE A 1 122 ? 3.454 -6.520 -0.296 1.00 93.38 122 PHE A CA 1
ATOM 869 C C . PHE A 1 122 ? 4.762 -6.894 0.405 1.00 93.38 122 PHE A C 1
ATOM 871 O O . PHE A 1 122 ? 4.879 -7.981 0.974 1.00 93.38 122 PHE A O 1
ATOM 878 N N . GLU A 1 123 ? 5.733 -5.984 0.361 1.00 90.25 123 GLU A N 1
ATOM 879 C CA . GLU A 1 123 ? 7.027 -6.126 1.023 1.00 90.25 123 GLU A CA 1
ATOM 880 C C . GLU A 1 123 ? 7.214 -5.086 2.132 1.00 90.25 123 GLU A C 1
ATOM 882 O O . GLU A 1 123 ? 7.187 -3.881 1.890 1.00 90.25 123 GLU A O 1
ATOM 887 N N . GLY A 1 124 ? 7.453 -5.578 3.351 1.00 76.06 124 GLY A N 1
ATOM 888 C CA . GLY A 1 124 ? 7.827 -4.756 4.506 1.00 76.06 124 GLY A CA 1
ATOM 889 C C . GLY A 1 124 ? 6.703 -4.455 5.497 1.00 76.06 124 GLY A C 1
ATOM 890 O O . GLY A 1 124 ? 6.253 -3.333 5.598 1.00 76.06 124 GLY A O 1
ATOM 891 N N . LEU A 1 125 ? 6.273 -5.419 6.301 1.00 69.94 125 LEU A N 1
ATOM 892 C CA . LEU A 1 125 ? 5.711 -5.154 7.639 1.00 69.94 125 LEU A CA 1
ATOM 893 C C . LEU A 1 125 ? 6.097 -6.344 8.513 1.00 69.94 125 LEU A C 1
ATOM 895 O O . LEU A 1 125 ? 5.266 -7.121 8.983 1.00 69.94 125 LEU A O 1
ATOM 899 N N . SER A 1 126 ? 7.406 -6.544 8.612 1.00 63.12 126 SER A N 1
ATOM 900 C CA . SER A 1 126 ? 8.005 -7.742 9.179 1.00 63.12 126 SER A CA 1
ATOM 901 C C . SER A 1 126 ? 8.604 -7.507 10.562 1.00 63.12 126 SER A C 1
ATOM 903 O O . SER A 1 126 ? 9.204 -6.461 10.778 1.00 63.12 126 SER A O 1
ATOM 905 N N . ASP A 1 127 ? 8.568 -8.562 11.388 1.00 52.72 127 ASP A N 1
ATOM 906 C CA . ASP A 1 127 ? 9.619 -8.952 12.353 1.00 52.72 127 ASP A CA 1
ATOM 907 C C . ASP A 1 127 ? 10.758 -9.725 11.628 1.00 52.72 127 ASP A C 1
ATOM 909 O O . ASP A 1 127 ? 11.287 -10.727 12.103 1.00 52.72 127 ASP A O 1
ATOM 913 N N . ARG A 1 128 ? 11.150 -9.213 10.452 1.00 44.00 128 ARG A N 1
ATOM 914 C CA . ARG A 1 128 ? 12.055 -9.749 9.410 1.00 44.00 128 ARG A CA 1
ATOM 915 C C . ARG A 1 128 ? 11.486 -10.829 8.475 1.00 44.00 128 ARG A C 1
ATOM 917 O O . ARG A 1 128 ? 10.981 -11.866 8.900 1.00 44.00 128 ARG A O 1
ATOM 924 N N . GLY A 1 129 ? 11.575 -10.528 7.175 1.00 38.47 129 GLY A N 1
ATOM 925 C CA . GLY A 1 129 ? 11.446 -11.481 6.067 1.00 38.47 129 GLY A CA 1
ATOM 926 C C . GLY A 1 129 ? 12.619 -12.449 5.961 1.00 38.47 129 GLY A C 1
ATOM 927 O O . GLY A 1 129 ? 13.661 -12.209 6.613 1.00 38.47 129 GLY A O 1
#

Radius of gyration: 22.3 Å; chains: 1; bounding box: 65×35×63 Å

Secondary structure (DSSP, 8-state):
--PPPPP-TTSPP----PPPPPPPHHHHHHHHHHHHHHHHH---HHHHHHHHHHHHHHHHHHHHHHTSSPP-SHHHHHHHHHHHHHHTTTT--TTS-HHHHHHHHHHHHHHHHHTPPPPTT----SS--